Protein AF-A0A7S2CNL8-F1 (afdb_monomer_lite)

Secondary structure (DSSP, 8-state):
-HHHHHTT-TTTHHHHHHTT--SHHHHHH--HHHHHHTT--HHHHHHHHHHTT-------------PPPPPPPP-------PPPPPPPPPPPPP----------------------PPP----

Radius of gyration: 29.34 Å; chains: 1; bounding box: 34×71×73 Å

Structure (mmCIF, N/CA/C/O backbone):
data_AF-A0A7S2CNL8-F1
#
_entry.id   AF-A0A7S2CNL8-F1
#
loop_
_atom_site.group_PDB
_atom_site.id
_atom_site.type_symbol
_atom_site.label_atom_id
_atom_site.label_alt_id
_atom_site.label_comp_id
_atom_site.label_asym_id
_atom_site.label_entity_id
_atom_site.label_seq_id
_atom_site.pdbx_PDB_ins_code
_atom_site.Cartn_x
_atom_site.Cartn_y
_atom_site.Cartn_z
_atom_site.occupancy
_atom_site.B_iso_or_equiv
_atom_site.auth_seq_id
_atom_site.auth_comp_id
_atom_site.auth_asym_id
_atom_site.auth_atom_id
_atom_site.pdbx_PDB_model_num
ATOM 1 N N . SER A 1 1 ? 4.672 -16.414 -7.341 1.00 62.28 1 SER A N 1
ATOM 2 C CA . SER A 1 1 ? 5.080 -15.122 -7.929 1.00 62.28 1 SER A CA 1
ATOM 3 C C . SER A 1 1 ? 6.282 -14.546 -7.187 1.00 62.28 1 SER A C 1
ATOM 5 O O . SER A 1 1 ? 6.106 -14.031 -6.096 1.00 62.28 1 SER A O 1
ATOM 7 N N . ALA A 1 2 ? 7.510 -14.652 -7.721 1.00 83.75 2 ALA A N 1
ATOM 8 C CA . ALA A 1 2 ? 8.744 -14.322 -6.975 1.00 83.75 2 ALA A CA 1
ATOM 9 C C . ALA A 1 2 ? 8.789 -12.885 -6.406 1.00 83.75 2 ALA A C 1
ATOM 11 O O . ALA A 1 2 ? 9.367 -12.648 -5.349 1.00 83.75 2 ALA A O 1
ATOM 12 N N . PHE A 1 3 ? 8.140 -11.936 -7.083 1.00 85.69 3 PHE A N 1
ATOM 13 C CA . PHE A 1 3 ? 8.011 -10.548 -6.639 1.00 85.69 3 PHE A CA 1
ATOM 14 C C . PHE A 1 3 ? 7.204 -10.407 -5.337 1.00 85.69 3 PHE A C 1
ATOM 16 O O . PHE A 1 3 ? 7.673 -9.765 -4.404 1.00 85.69 3 PHE A O 1
ATOM 23 N N . LEU A 1 4 ? 6.043 -11.069 -5.232 1.00 86.69 4 LEU A N 1
ATOM 24 C CA 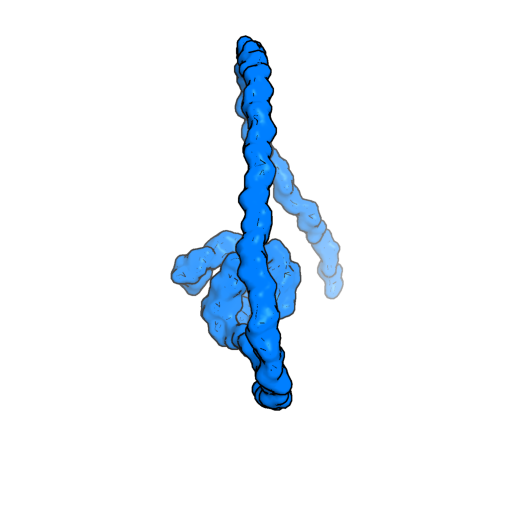. LEU A 1 4 ? 5.209 -11.020 -4.023 1.00 86.69 4 LEU A CA 1
ATOM 25 C C . LEU A 1 4 ? 5.942 -11.622 -2.820 1.00 86.69 4 LEU A C 1
ATOM 27 O O . LEU A 1 4 ? 5.934 -11.035 -1.746 1.00 86.69 4 LEU A O 1
ATOM 31 N N . THR A 1 5 ? 6.661 -12.729 -3.016 1.00 88.31 5 THR A N 1
ATOM 32 C CA . THR A 1 5 ? 7.488 -13.347 -1.966 1.00 88.31 5 THR A CA 1
ATOM 33 C C . THR A 1 5 ? 8.633 -12.433 -1.516 1.00 88.31 5 THR A C 1
ATOM 35 O O . THR A 1 5 ? 8.947 -12.369 -0.335 1.00 88.31 5 THR A O 1
ATOM 38 N N . THR A 1 6 ? 9.239 -11.672 -2.435 1.00 90.69 6 THR A N 1
ATOM 39 C CA . THR A 1 6 ? 10.328 -10.723 -2.112 1.00 90.69 6 THR A CA 1
ATOM 40 C C . THR A 1 6 ? 9.850 -9.576 -1.217 1.00 90.69 6 THR A C 1
ATOM 42 O O . THR A 1 6 ? 10.644 -8.967 -0.499 1.00 90.69 6 THR A O 1
ATOM 45 N N . HIS A 1 7 ? 8.558 -9.264 -1.265 1.00 88.25 7 HIS A N 1
ATOM 46 C CA . HIS A 1 7 ? 7.948 -8.170 -0.515 1.00 88.25 7 HIS A CA 1
ATOM 47 C C . HIS A 1 7 ? 7.035 -8.645 0.615 1.00 88.25 7 HIS A C 1
ATOM 49 O O . HIS A 1 7 ? 6.360 -7.816 1.222 1.00 88.25 7 HIS A O 1
ATOM 55 N N . ASP A 1 8 ? 7.057 -9.948 0.926 1.00 90.38 8 ASP A N 1
ATOM 56 C CA . ASP A 1 8 ? 6.251 -10.541 1.998 1.00 90.38 8 ASP A CA 1
ATOM 57 C C . ASP A 1 8 ? 4.737 -10.311 1.767 1.00 90.38 8 ASP A C 1
ATOM 59 O O . ASP A 1 8 ? 3.971 -10.017 2.677 1.00 90.38 8 ASP A O 1
ATOM 63 N N . LEU A 1 9 ? 4.316 -10.383 0.496 1.00 91.56 9 LEU A N 1
ATOM 64 C CA . LEU A 1 9 ? 2.945 -10.169 0.004 1.00 91.56 9 LEU A CA 1
ATOM 65 C C . LEU A 1 9 ? 2.295 -11.473 -0.492 1.00 91.56 9 LEU A C 1
ATOM 67 O O . LEU A 1 9 ? 1.329 -11.448 -1.254 1.00 91.56 9 LEU A O 1
ATOM 71 N N . GLU A 1 10 ? 2.825 -12.627 -0.091 1.00 91.56 10 GLU A N 1
ATOM 72 C CA . GLU A 1 10 ? 2.292 -13.943 -0.466 1.00 91.56 10 GLU A CA 1
ATOM 73 C C . GLU A 1 10 ? 0.852 -14.169 0.025 1.00 91.56 10 GLU A C 1
ATOM 75 O O . GLU A 1 10 ? 0.061 -14.819 -0.655 1.00 91.56 10 GLU A O 1
ATOM 80 N N . GLU A 1 11 ? 0.470 -13.540 1.139 1.00 90.62 11 GLU A N 1
ATOM 81 C CA . GLU A 1 11 ? -0.901 -13.569 1.661 1.00 90.62 11 GLU A CA 1
ATOM 82 C C . GLU A 1 11 ? -1.891 -12.767 0.793 1.00 90.62 11 GLU A C 1
ATOM 84 O O . GLU A 1 11 ? -3.090 -13.050 0.773 1.00 90.62 11 GLU A O 1
ATOM 89 N N . VAL A 1 12 ? -1.392 -11.807 0.008 1.00 90.75 12 VAL A N 1
ATOM 90 C CA . VAL A 1 12 ? -2.199 -10.976 -0.900 1.00 90.75 12 VAL A CA 1
ATOM 91 C C . VAL A 1 12 ? -2.431 -11.676 -2.244 1.00 90.75 12 VAL A C 1
ATOM 93 O O . VAL A 1 12 ? -3.420 -11.396 -2.922 1.00 90.75 12 VAL A O 1
ATOM 96 N N . GLU A 1 13 ? -1.578 -12.638 -2.616 1.00 90.88 13 GLU A N 1
ATOM 97 C CA . GLU A 1 13 ? -1.700 -13.424 -3.852 1.00 90.88 13 GLU A CA 1
ATOM 98 C C . GLU A 1 13 ? -3.102 -14.043 -4.054 1.00 90.88 13 GLU A C 1
ATOM 100 O O . GLU A 1 13 ? -3.697 -13.815 -5.112 1.00 90.88 13 GLU A O 1
ATOM 105 N N . PRO A 1 14 ? -3.691 -14.785 -3.090 1.00 91.94 14 PRO A N 1
ATOM 106 C CA . PRO A 1 14 ? -5.028 -15.352 -3.268 1.00 91.94 14 PRO A CA 1
ATOM 107 C C . PRO A 1 14 ? -6.122 -14.285 -3.396 1.00 91.94 14 PRO A C 1
ATOM 109 O O . PRO A 1 14 ? -7.123 -14.532 -4.066 1.00 91.94 14 PRO A O 1
ATOM 112 N N . ILE A 1 15 ? -5.936 -13.111 -2.789 1.00 93.06 15 ILE A N 1
ATOM 113 C CA . ILE A 1 15 ? -6.899 -12.003 -2.822 1.00 93.06 15 ILE A CA 1
ATOM 114 C C . ILE A 1 15 ? -6.904 -11.375 -4.216 1.00 93.06 15 ILE A C 1
ATOM 116 O O . ILE A 1 15 ? -7.956 -11.282 -4.845 1.00 93.06 15 ILE A O 1
ATOM 120 N N . LEU A 1 16 ? -5.718 -11.057 -4.741 1.00 91.50 16 LEU A N 1
ATOM 121 C CA . LEU A 1 16 ? -5.529 -10.560 -6.106 1.00 91.50 16 LEU A CA 1
ATOM 122 C C . LEU A 1 16 ? -6.111 -11.528 -7.135 1.00 91.50 16 LEU A C 1
ATOM 124 O O . LEU A 1 16 ? -6.892 -11.132 -8.000 1.00 91.50 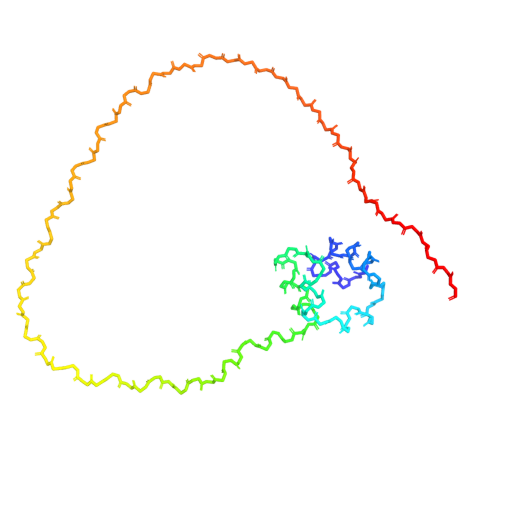16 LEU A O 1
ATOM 128 N N . ARG A 1 17 ? -5.825 -12.823 -6.974 1.00 90.88 17 ARG A N 1
ATOM 129 C CA . ARG A 1 17 ? -6.334 -13.865 -7.868 1.00 90.88 17 ARG A CA 1
ATOM 130 C C . ARG A 1 17 ? -7.855 -14.001 -7.808 1.00 90.88 17 ARG A C 1
ATOM 132 O O . ARG A 1 17 ? -8.483 -14.233 -8.837 1.00 90.88 17 ARG A O 1
ATOM 139 N N . ASN A 1 18 ? -8.449 -13.842 -6.625 1.00 92.44 18 ASN A N 1
ATOM 140 C CA . ASN A 1 18 ? -9.902 -13.844 -6.449 1.00 92.44 18 ASN A CA 1
ATOM 141 C C . ASN A 1 18 ? -10.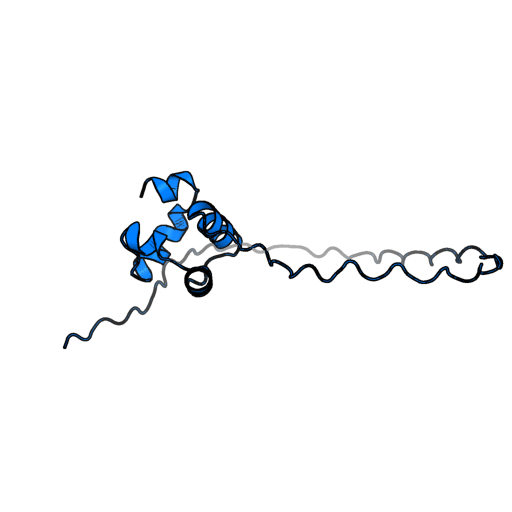565 -12.606 -7.078 1.00 92.44 18 ASN A C 1
ATOM 143 O O . ASN A 1 18 ? -11.704 -12.686 -7.533 1.00 92.44 18 ASN A O 1
ATOM 147 N N . CYS A 1 19 ? -9.840 -11.491 -7.151 1.00 89.50 19 CYS A N 1
ATOM 148 C CA . CYS A 1 19 ? -10.259 -10.273 -7.840 1.00 89.50 19 CYS A CA 1
ATOM 149 C C . CYS A 1 19 ? -9.976 -10.289 -9.354 1.00 89.50 19 CYS A C 1
ATOM 151 O O . CYS A 1 19 ? -10.379 -9.364 -10.050 1.00 89.50 19 CYS A O 1
ATOM 153 N N . GLY A 1 20 ? -9.344 -11.346 -9.878 1.00 92.50 20 GLY A N 1
ATOM 154 C CA . GLY A 1 20 ? -9.059 -11.510 -11.306 1.00 92.50 20 GLY A CA 1
ATOM 155 C C . GLY A 1 20 ? -7.684 -11.009 -11.754 1.00 92.50 20 GLY A C 1
ATOM 156 O O . GLY A 1 20 ? -7.371 -11.132 -12.932 1.00 92.50 20 GLY A O 1
ATOM 157 N N . PHE A 1 21 ? -6.846 -10.522 -10.835 1.00 90.38 21 PHE A N 1
ATOM 158 C CA . PHE A 1 21 ? -5.463 -10.127 -11.109 1.00 90.38 21 PHE A CA 1
ATOM 159 C C . PHE A 1 21 ? -4.572 -11.373 -11.059 1.00 90.38 21 PHE A C 1
ATOM 161 O O . PHE A 1 21 ? -4.109 -11.791 -9.993 1.00 90.38 21 PHE A O 1
ATOM 168 N N . VAL A 1 22 ? -4.405 -12.030 -12.207 1.00 89.44 22 VAL A N 1
ATOM 169 C CA . VAL A 1 22 ? -3.638 -13.283 -12.316 1.00 89.44 22 VAL A CA 1
ATOM 170 C C . VAL A 1 22 ? -2.208 -13.016 -12.781 1.00 89.44 22 VAL A C 1
ATOM 172 O O . VAL A 1 22 ? -1.297 -13.750 -12.385 1.00 89.44 22 VAL A O 1
ATOM 175 N N . ASP A 1 23 ? -2.003 -11.951 -13.557 1.00 90.19 23 ASP A N 1
ATOM 176 C CA . ASP A 1 23 ? -0.722 -11.610 -14.159 1.00 90.19 23 ASP A CA 1
ATOM 177 C C . ASP A 1 23 ? -0.103 -10.347 -13.548 1.00 90.19 23 ASP A C 1
ATOM 179 O O . ASP A 1 23 ? -0.776 -9.447 -13.050 1.00 90.19 23 ASP A O 1
ATOM 183 N N . MET A 1 24 ? 1.229 -10.255 -13.618 1.00 84.38 24 MET A N 1
ATOM 184 C CA . MET A 1 24 ? 1.965 -9.069 -13.155 1.00 84.38 24 MET A CA 1
ATOM 185 C C . MET A 1 24 ? 1.605 -7.804 -13.935 1.00 84.38 24 MET A C 1
ATOM 187 O O . MET A 1 24 ? 1.777 -6.710 -13.411 1.00 84.38 24 MET A O 1
ATOM 191 N N . SER A 1 25 ? 1.120 -7.952 -15.170 1.00 88.44 25 SER A N 1
ATOM 192 C CA . SER A 1 25 ? 0.606 -6.840 -15.966 1.00 88.44 25 SER A CA 1
ATOM 193 C C . SER A 1 25 ? -0.613 -6.209 -15.299 1.00 88.44 25 SER A C 1
ATOM 195 O O . SER A 1 25 ? -0.587 -5.007 -15.063 1.00 88.44 25 SER A O 1
ATOM 197 N N . ASP A 1 26 ? -1.596 -7.012 -14.877 1.00 90.44 26 ASP A N 1
ATOM 198 C CA . ASP A 1 26 ? -2.781 -6.492 -14.186 1.00 90.44 26 ASP A CA 1
ATOM 199 C C . ASP A 1 26 ? -2.403 -5.880 -12.830 1.00 90.44 26 ASP A C 1
ATOM 201 O O . ASP A 1 26 ? -2.922 -4.841 -12.431 1.00 90.44 26 ASP A O 1
ATOM 205 N N . VAL A 1 27 ? -1.458 -6.509 -12.118 1.00 89.19 27 VAL A N 1
ATOM 206 C CA . VAL A 1 27 ? -0.991 -6.013 -10.815 1.00 89.19 27 VAL A CA 1
ATOM 207 C C . VAL A 1 27 ? -0.240 -4.679 -10.953 1.00 89.19 27 VAL A C 1
ATOM 209 O O . VAL A 1 27 ? -0.322 -3.841 -10.061 1.00 89.19 27 VAL A O 1
ATOM 212 N N . ALA A 1 28 ? 0.475 -4.450 -12.057 1.00 87.62 28 ALA A N 1
ATOM 213 C CA . ALA A 1 28 ? 1.151 -3.180 -12.326 1.00 87.62 28 ALA A CA 1
ATOM 214 C C . ALA A 1 28 ? 0.183 -2.052 -12.732 1.00 87.62 28 ALA A C 1
ATOM 216 O O . ALA A 1 28 ? 0.523 -0.880 -12.569 1.00 87.62 28 ALA A O 1
ATOM 217 N N . GLU A 1 29 ? -0.999 -2.395 -13.250 1.00 89.94 29 GLU A N 1
ATOM 218 C CA . GLU A 1 29 ? -2.060 -1.443 -13.608 1.00 89.94 29 GLU A CA 1
ATOM 219 C C . GLU A 1 29 ? -3.001 -1.115 -12.436 1.00 89.94 29 GLU A C 1
ATOM 221 O O . GLU A 1 29 ? -3.835 -0.218 -12.563 1.00 89.94 29 GLU A O 1
ATOM 226 N N . LEU A 1 30 ? -2.852 -1.790 -11.287 1.00 90.62 30 LEU A N 1
ATOM 227 C CA . LEU A 1 30 ? -3.620 -1.495 -10.076 1.00 90.62 30 LEU A CA 1
ATOM 228 C C . LEU A 1 30 ? -3.421 -0.045 -9.637 1.00 90.62 30 LEU A C 1
ATOM 230 O O . LEU A 1 30 ? -2.295 0.415 -9.425 1.00 90.62 30 LEU A O 1
ATOM 234 N N . THR A 1 31 ? -4.529 0.654 -9.415 1.00 90.56 31 THR A N 1
ATOM 235 C CA . THR A 1 31 ? -4.513 1.970 -8.780 1.00 90.56 31 THR A CA 1
ATOM 236 C C . THR A 1 31 ? -4.627 1.848 -7.262 1.00 90.56 31 THR A C 1
ATOM 238 O O . THR A 1 31 ? -4.978 0.803 -6.713 1.00 90.56 31 THR A O 1
ATOM 241 N N . GLU A 1 32 ? -4.338 2.933 -6.542 1.00 87.19 32 GLU A N 1
ATOM 242 C CA . GLU A 1 32 ? -4.482 2.947 -5.082 1.00 87.19 32 GLU A CA 1
ATOM 243 C C . GLU A 1 32 ? -5.941 2.727 -4.631 1.00 87.19 32 GLU A C 1
ATOM 245 O O . GLU A 1 32 ? -6.162 2.168 -3.556 1.00 87.19 32 GLU A O 1
ATOM 250 N N . ASP A 1 33 ? -6.909 3.120 -5.468 1.00 89.06 33 ASP A N 1
ATOM 251 C CA . ASP A 1 33 ? -8.351 2.923 -5.261 1.00 89.06 33 ASP A CA 1
ATOM 252 C C . ASP A 1 33 ? -8.733 1.445 -5.418 1.00 89.06 33 ASP A C 1
ATOM 254 O O . ASP A 1 33 ? -9.437 0.890 -4.575 1.00 89.06 33 ASP A O 1
ATOM 258 N N . ASP A 1 34 ? -8.183 0.765 -6.432 1.00 92.38 34 ASP A N 1
ATOM 259 C CA . ASP A 1 34 ? -8.384 -0.677 -6.604 1.00 92.38 34 ASP A CA 1
ATOM 260 C C . ASP A 1 34 ? -7.850 -1.445 -5.393 1.00 92.38 34 ASP A C 1
ATOM 262 O O . ASP A 1 34 ? -8.532 -2.326 -4.872 1.00 92.38 34 ASP A O 1
ATOM 266 N N . ILE A 1 35 ? -6.660 -1.072 -4.900 1.00 91.38 35 ILE A N 1
ATOM 267 C CA . ILE A 1 35 ? -6.038 -1.687 -3.720 1.00 91.38 35 ILE A CA 1
ATOM 268 C C . ILE A 1 35 ? -6.870 -1.434 -2.449 1.00 91.38 35 ILE A C 1
ATOM 270 O O . ILE A 1 35 ? -6.970 -2.328 -1.606 1.00 91.38 35 ILE A O 1
ATOM 274 N N . ASP A 1 36 ? -7.472 -0.248 -2.299 1.00 90.31 36 ASP A N 1
ATOM 275 C CA . ASP A 1 36 ? -8.421 0.049 -1.212 1.00 90.31 36 ASP A CA 1
ATOM 276 C C . ASP A 1 36 ? -9.666 -0.851 -1.307 1.00 90.31 36 ASP A C 1
ATOM 278 O O . ASP A 1 36 ? -10.075 -1.467 -0.317 1.00 90.31 36 ASP A O 1
ATOM 282 N N . GLY A 1 37 ? -10.184 -1.036 -2.525 1.00 90.69 37 GLY A N 1
ATOM 283 C CA . GLY A 1 37 ? -11.328 -1.894 -2.830 1.00 90.69 37 GLY A CA 1
ATOM 284 C C . GLY A 1 37 ? -11.107 -3.392 -2.583 1.00 90.69 37 GLY A C 1
ATOM 285 O O . GLY A 1 37 ? -12.084 -4.121 -2.394 1.00 90.69 37 GLY A O 1
ATOM 286 N N . LEU A 1 38 ? -9.854 -3.866 -2.521 1.00 90.94 38 LEU A N 1
ATOM 287 C CA . LEU A 1 38 ? -9.537 -5.269 -2.202 1.00 90.94 38 LEU A CA 1
ATOM 288 C C . LEU A 1 38 ? -9.887 -5.645 -0.751 1.00 90.94 38 LEU A C 1
ATOM 290 O O . LEU A 1 38 ? -9.980 -6.834 -0.437 1.00 90.94 38 LEU A O 1
ATOM 294 N N . GLY A 1 39 ? -10.056 -4.663 0.143 1.00 91.75 39 GLY A N 1
ATOM 295 C CA . GLY A 1 39 ? -10.360 -4.911 1.555 1.00 91.75 39 GLY A CA 1
ATOM 296 C C . GLY A 1 39 ? -9.218 -5.584 2.327 1.00 91.75 39 GLY A C 1
ATOM 297 O O . GLY A 1 39 ? -9.468 -6.289 3.305 1.00 91.75 39 GLY A O 1
ATOM 298 N N . ILE A 1 40 ? -7.973 -5.399 1.878 1.00 93.19 40 ILE A N 1
ATOM 299 C CA . ILE A 1 40 ? -6.778 -5.919 2.552 1.00 93.19 40 ILE A CA 1
ATOM 300 C C . ILE A 1 40 ? -6.368 -5.040 3.734 1.00 93.19 40 ILE A C 1
ATOM 302 O O . ILE A 1 40 ? -6.738 -3.869 3.832 1.00 93.19 40 ILE A O 1
ATOM 306 N N . GLU A 1 41 ? -5.570 -5.603 4.641 1.00 93.00 41 GLU A N 1
ATOM 307 C CA . GLU A 1 41 ? -5.086 -4.870 5.806 1.00 93.00 41 GLU A CA 1
ATOM 308 C C . GLU A 1 41 ? -4.232 -3.655 5.400 1.00 93.00 41 GLU A C 1
ATOM 310 O O . GLU A 1 41 ? -3.497 -3.685 4.409 1.00 93.00 41 GLU A O 1
ATOM 315 N N . LEU A 1 42 ? -4.299 -2.578 6.189 1.00 90.25 42 LEU A N 1
ATOM 316 C CA . LEU A 1 42 ? -3.600 -1.322 5.905 1.00 90.25 42 LEU A CA 1
ATOM 317 C C . LEU A 1 42 ? -2.084 -1.517 5.749 1.00 90.25 42 LEU A C 1
ATOM 319 O O . LEU A 1 42 ? -1.455 -0.836 4.937 1.00 90.25 42 LEU A O 1
ATOM 323 N N . GLU A 1 43 ? -1.491 -2.434 6.516 1.00 90.94 43 GLU A N 1
ATOM 324 C CA . GLU A 1 43 ? -0.062 -2.728 6.426 1.00 90.94 43 GLU A CA 1
ATOM 325 C C . GLU A 1 43 ? 0.297 -3.400 5.093 1.00 90.94 43 GLU A C 1
ATOM 327 O O . GLU A 1 43 ? 1.206 -2.935 4.399 1.00 90.94 43 GLU A O 1
ATOM 332 N N . LEU A 1 44 ? -0.466 -4.420 4.685 1.00 92.00 44 LEU A N 1
ATOM 333 C CA . LEU A 1 44 ? -0.306 -5.091 3.390 1.00 92.00 44 LEU A CA 1
ATOM 334 C C . LEU A 1 44 ? -0.532 -4.126 2.227 1.00 92.00 44 LEU A C 1
ATOM 336 O O . LEU A 1 44 ? 0.261 -4.103 1.287 1.00 92.00 44 LEU A O 1
ATOM 340 N N . ARG A 1 45 ? -1.549 -3.264 2.321 1.00 91.44 45 ARG A N 1
ATOM 341 C CA . ARG A 1 45 ? -1.788 -2.193 1.348 1.00 91.44 45 ARG A CA 1
ATOM 342 C C . ARG A 1 45 ? -0.577 -1.282 1.199 1.00 91.44 45 ARG A C 1
ATOM 344 O O . ARG A 1 45 ? 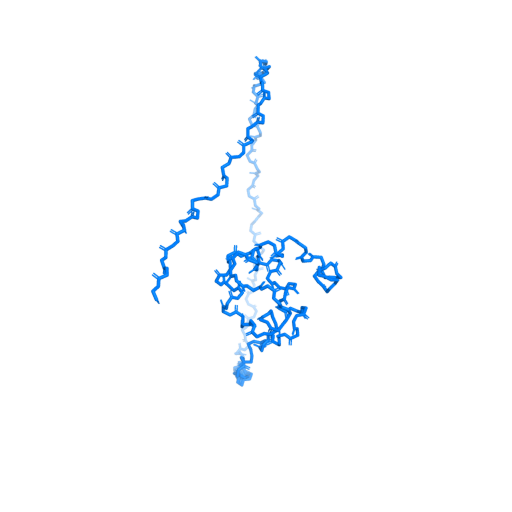-0.134 -1.048 0.080 1.00 91.44 45 ARG A O 1
ATOM 351 N N . ARG A 1 46 ? -0.017 -0.777 2.304 1.00 90.06 46 ARG A N 1
ATOM 352 C CA . ARG A 1 46 ? 1.171 0.095 2.257 1.00 90.06 46 ARG A CA 1
ATOM 353 C C . ARG A 1 46 ? 2.357 -0.603 1.600 1.00 90.06 46 ARG A C 1
ATOM 355 O O . ARG A 1 46 ? 3.038 0.009 0.780 1.00 90.06 46 ARG A O 1
ATOM 362 N N . ARG A 1 47 ? 2.588 -1.876 1.934 1.00 91.31 47 ARG A N 1
ATOM 363 C CA . ARG A 1 47 ? 3.653 -2.685 1.327 1.00 91.31 47 ARG A CA 1
ATOM 364 C C . ARG A 1 47 ? 3.418 -2.902 -0.170 1.00 91.31 47 ARG A C 1
ATOM 366 O O . ARG A 1 47 ? 4.364 -2.748 -0.932 1.00 91.31 47 ARG A O 1
ATOM 373 N N . LEU A 1 48 ? 2.185 -3.188 -0.595 1.00 90.56 48 LEU A N 1
ATOM 374 C CA . LEU A 1 48 ? 1.827 -3.377 -2.005 1.00 90.56 48 LEU A CA 1
ATOM 375 C C . LEU A 1 48 ? 1.993 -2.084 -2.813 1.00 90.56 48 LEU A C 1
ATOM 377 O O . LEU A 1 48 ? 2.651 -2.094 -3.847 1.00 90.56 48 LEU A O 1
ATOM 381 N N . VAL A 1 49 ? 1.482 -0.958 -2.314 1.00 90.44 49 VAL A N 1
ATOM 382 C CA . VAL A 1 49 ? 1.646 0.362 -2.950 1.00 90.44 49 VAL A CA 1
ATOM 383 C C . VAL A 1 49 ? 3.131 0.708 -3.109 1.00 90.44 49 VAL A C 1
ATOM 385 O O . VAL A 1 49 ? 3.571 1.111 -4.185 1.00 90.44 49 VAL A O 1
ATOM 388 N N . HIS A 1 50 ? 3.928 0.473 -2.063 1.00 88.44 50 HIS A N 1
ATOM 389 C CA . HIS A 1 50 ? 5.371 0.697 -2.100 1.00 88.44 50 HIS A CA 1
ATOM 390 C C . HIS A 1 50 ? 6.091 -0.253 -3.073 1.00 88.44 50 HIS A C 1
ATOM 392 O O . HIS A 1 50 ? 6.969 0.178 -3.818 1.00 88.44 50 HIS A O 1
A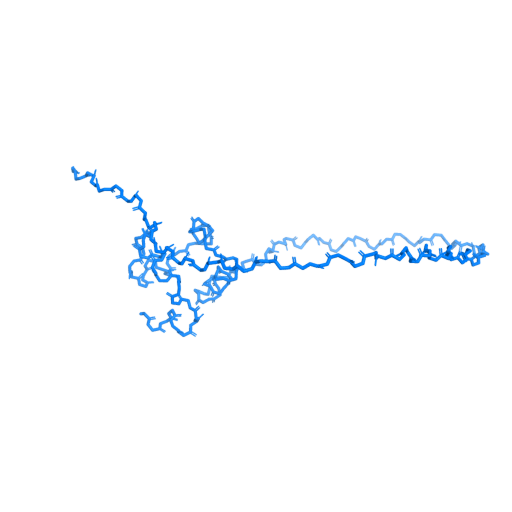TOM 398 N N . ALA A 1 51 ? 5.716 -1.533 -3.088 1.00 89.62 51 ALA A N 1
ATOM 399 C CA . ALA A 1 51 ? 6.252 -2.550 -3.991 1.00 89.62 51 ALA A CA 1
ATOM 400 C C . ALA A 1 51 ? 6.004 -2.208 -5.465 1.00 89.62 51 ALA A C 1
ATOM 402 O O . ALA A 1 51 ? 6.903 -2.348 -6.292 1.00 89.62 51 ALA A O 1
ATOM 403 N N . LEU A 1 52 ? 4.802 -1.728 -5.789 1.00 88.12 52 LEU A N 1
ATOM 404 C CA . LEU A 1 52 ? 4.425 -1.336 -7.149 1.00 88.12 52 LEU A CA 1
ATOM 405 C C . LEU A 1 52 ? 5.051 -0.009 -7.584 1.00 88.12 52 LEU A C 1
ATOM 407 O O . LEU A 1 52 ? 4.923 0.384 -8.741 1.00 88.12 52 LEU A O 1
ATOM 411 N N . GLY A 1 53 ? 5.735 0.696 -6.677 1.00 86.81 53 GLY A N 1
ATOM 412 C CA . GLY A 1 53 ? 6.277 2.018 -6.966 1.00 86.81 53 GLY A CA 1
ATOM 413 C C . GLY A 1 53 ? 5.184 3.027 -7.319 1.00 86.81 53 GLY A C 1
ATOM 414 O O . GLY A 1 53 ? 5.486 4.058 -7.926 1.00 86.81 53 GLY A O 1
ATOM 415 N N . LEU A 1 54 ? 3.932 2.742 -6.936 1.00 80.94 54 LEU A N 1
ATOM 416 C CA . LEU A 1 54 ? 2.853 3.711 -6.955 1.00 80.94 54 LEU A CA 1
ATOM 417 C C . LEU A 1 54 ? 3.291 4.790 -5.978 1.00 80.94 54 LEU A C 1
ATOM 419 O O . LEU A 1 54 ? 3.300 4.596 -4.761 1.00 80.94 54 LEU A O 1
ATOM 423 N N . LYS A 1 55 ? 3.768 5.910 -6.525 1.00 61.78 55 LYS A N 1
ATOM 424 C CA . LYS A 1 55 ? 4.026 7.095 -5.726 1.00 61.78 55 LYS A CA 1
ATOM 425 C C . LYS A 1 55 ? 2.707 7.386 -5.029 1.00 61.78 55 LYS A C 1
ATOM 427 O O . LYS A 1 55 ? 1.770 7.834 -5.681 1.00 61.78 55 LYS A O 1
ATOM 432 N N . GLN A 1 56 ? 2.653 7.134 -3.720 1.00 58.00 56 GLN A N 1
ATOM 433 C CA . GLN A 1 56 ? 1.766 7.885 -2.851 1.00 58.00 56 GLN A CA 1
ATOM 434 C C . GLN A 1 56 ? 2.193 9.315 -3.101 1.00 58.00 56 GLN A C 1
ATOM 436 O O . GLN A 1 56 ? 3.222 9.747 -2.568 1.00 58.00 56 GLN A O 1
ATOM 441 N N . ASP A 1 57 ? 1.512 9.981 -4.031 1.00 51.53 57 ASP A N 1
ATOM 442 C CA . ASP A 1 57 ? 1.638 11.400 -4.282 1.00 51.53 57 ASP A CA 1
ATOM 443 C C . ASP A 1 57 ? 1.246 11.994 -2.944 1.00 51.53 57 ASP A C 1
ATOM 445 O O . ASP A 1 57 ? 0.071 12.057 -2.589 1.00 51.53 57 ASP A O 1
ATOM 449 N N . SER A 1 58 ? 2.279 12.149 -2.115 1.00 50.94 58 SER A N 1
ATOM 450 C CA . SER A 1 58 ? 2.208 12.162 -0.666 1.00 50.94 58 SER A CA 1
ATOM 451 C C . SER A 1 58 ? 1.576 13.463 -0.344 1.00 50.94 58 SER A C 1
ATOM 453 O O . SER A 1 58 ? 2.326 14.418 -0.198 1.00 50.94 58 SER A O 1
ATOM 455 N N . PHE A 1 59 ? 0.243 13.485 -0.396 1.00 50.81 59 PHE A N 1
ATOM 456 C CA . PHE A 1 59 ? -0.602 14.651 -0.372 1.00 50.81 59 PHE A CA 1
ATOM 457 C C . PHE A 1 59 ? 0.266 15.888 -0.560 1.00 50.81 59 PHE A C 1
ATOM 459 O O . PHE A 1 59 ? 0.572 16.572 0.416 1.00 50.81 59 PHE A O 1
ATOM 466 N N . SER A 1 60 ? 0.730 16.148 -1.790 1.00 43.94 60 SER A N 1
ATOM 467 C CA . SER A 1 60 ? 1.003 17.532 -2.144 1.00 43.94 60 SER A CA 1
ATOM 468 C C . SER A 1 60 ? -0.381 18.187 -2.072 1.00 43.94 60 SER A C 1
ATOM 470 O O . SER A 1 60 ? -0.990 18.497 -3.082 1.00 43.94 60 SER A O 1
ATOM 472 N N . GLY A 1 61 ? -0.943 18.407 -0.872 1.00 46.38 61 GLY A N 1
ATOM 473 C CA . GLY A 1 61 ? -0.331 19.420 -0.032 1.00 46.38 61 GLY A CA 1
ATOM 474 C C . GLY A 1 61 ? 0.207 20.490 -0.942 1.00 46.38 61 GLY A C 1
ATOM 475 O O . GLY A 1 61 ? 1.408 20.740 -0.953 1.00 46.38 61 GLY A O 1
ATOM 476 N N . GLY A 1 62 ? -0.680 21.029 -1.793 1.00 43.09 62 GLY A N 1
ATOM 477 C CA . GLY A 1 62 ? -0.491 22.348 -2.342 1.00 43.09 62 GLY A CA 1
ATOM 478 C C . GLY A 1 62 ? -0.010 23.118 -1.143 1.00 43.09 62 GLY A C 1
ATOM 479 O O . GLY A 1 62 ? -0.716 23.136 -0.133 1.00 43.09 62 GLY A O 1
ATOM 480 N N . ALA A 1 63 ? 1.264 23.506 -1.183 1.00 46.22 63 ALA A N 1
ATOM 481 C CA . ALA A 1 63 ? 1.908 24.152 -0.073 1.00 46.22 63 ALA A CA 1
ATOM 482 C C . ALA A 1 63 ? 0.981 25.312 0.251 1.00 46.22 63 ALA A C 1
ATOM 484 O O . ALA A 1 63 ? 0.948 26.297 -0.488 1.00 46.22 63 ALA A O 1
ATOM 485 N N . LEU A 1 64 ? 0.142 25.160 1.283 1.00 58.50 64 LEU A N 1
ATOM 486 C CA . LEU A 1 64 ? -0.513 26.310 1.846 1.00 58.50 64 LEU A CA 1
ATOM 487 C C . LEU A 1 64 ? 0.693 27.163 2.201 1.00 58.50 64 LEU A C 1
ATOM 489 O O . LEU A 1 64 ? 1.598 26.643 2.873 1.00 58.50 64 LEU A O 1
ATOM 493 N N . PRO A 1 65 ? 0.798 28.382 1.638 1.00 68.38 65 PRO A N 1
ATOM 494 C CA . PRO A 1 65 ? 1.920 29.241 1.950 1.00 68.38 65 PRO A CA 1
ATOM 495 C C . PRO A 1 65 ? 2.072 29.202 3.469 1.00 68.38 65 PRO A C 1
ATOM 497 O O . PRO A 1 65 ? 1.037 29.190 4.154 1.00 68.38 65 PRO A O 1
ATOM 500 N N . PRO A 1 66 ? 3.308 29.069 3.990 1.00 68.81 66 PRO A N 1
ATOM 501 C CA . PRO A 1 66 ? 3.511 28.993 5.428 1.00 68.81 66 PRO A CA 1
ATOM 502 C C . PRO A 1 66 ? 2.650 30.090 6.055 1.00 68.81 66 PRO A C 1
ATOM 504 O O . PRO A 1 66 ? 2.665 31.213 5.530 1.00 68.81 66 PRO A O 1
ATOM 507 N N . PRO A 1 67 ? 1.816 29.763 7.062 1.00 74.38 67 PRO A N 1
ATOM 508 C CA . PRO A 1 67 ? 0.905 30.743 7.626 1.00 74.38 67 PRO A CA 1
ATOM 509 C C . PRO A 1 67 ? 1.718 32.000 7.947 1.00 74.38 67 PRO A C 1
ATOM 511 O O . PRO A 1 67 ? 2.859 31.868 8.411 1.00 74.38 67 PRO A O 1
ATOM 514 N N . PRO A 1 68 ? 1.198 33.205 7.639 1.00 81.31 68 PRO A N 1
ATOM 515 C CA . PRO A 1 68 ? 1.929 34.428 7.922 1.00 81.31 68 PRO A CA 1
ATOM 516 C C . PRO A 1 68 ? 2.385 34.392 9.384 1.00 81.31 68 PRO A C 1
ATOM 518 O O . PRO A 1 68 ? 1.632 33.904 10.237 1.00 81.31 68 PRO A O 1
ATOM 521 N N . PRO A 1 69 ? 3.613 34.853 9.682 1.00 83.12 69 PRO A N 1
ATOM 522 C CA . PRO A 1 69 ? 4.098 34.864 11.050 1.00 83.12 69 PRO A CA 1
ATOM 523 C C . PRO A 1 69 ? 3.057 35.569 11.930 1.00 83.12 69 PRO A C 1
ATOM 525 O O . PRO A 1 69 ? 2.502 36.592 11.507 1.00 83.12 69 PRO A O 1
ATOM 528 N N . PRO A 1 70 ? 2.746 35.026 13.120 1.00 84.19 70 PRO A N 1
ATOM 529 C CA . PRO A 1 70 ? 1.802 35.670 14.015 1.00 84.19 70 PRO A CA 1
ATOM 530 C C . PRO A 1 70 ? 2.272 37.108 14.287 1.00 84.19 70 PRO A C 1
ATOM 532 O O . PRO A 1 70 ? 3.482 37.341 14.395 1.00 84.19 70 PRO A O 1
ATOM 535 N N . PRO A 1 71 ? 1.351 38.085 14.382 1.00 84.69 71 PRO A N 1
ATOM 536 C CA . PRO A 1 71 ? 1.725 39.440 14.756 1.00 84.69 71 PRO A CA 1
ATOM 537 C C . PRO A 1 71 ? 2.486 39.409 16.091 1.00 84.69 71 PRO A C 1
ATOM 539 O O . PRO A 1 71 ? 2.169 38.573 16.946 1.00 84.69 71 PRO A O 1
ATOM 542 N N . PRO A 1 72 ? 3.483 40.292 16.287 1.00 81.56 72 PRO A N 1
ATOM 543 C CA . PRO A 1 72 ? 4.202 40.370 17.550 1.00 81.56 72 PRO A CA 1
ATOM 544 C C . PRO A 1 72 ? 3.190 40.573 18.676 1.00 81.56 72 PRO A C 1
ATOM 546 O O . PRO A 1 72 ? 2.452 41.560 18.694 1.00 81.56 72 PRO A O 1
ATOM 549 N N . LEU A 1 73 ? 3.122 39.596 19.584 1.00 75.06 73 LEU A N 1
ATOM 550 C CA . LEU A 1 73 ? 2.248 39.679 20.743 1.00 75.06 73 LEU A CA 1
ATOM 551 C C . LEU A 1 73 ? 2.669 40.908 21.563 1.00 75.06 73 LEU A C 1
ATOM 553 O O . LEU A 1 73 ? 3.869 41.085 21.804 1.00 75.06 73 LEU A O 1
ATOM 557 N N . PRO A 1 74 ? 1.725 41.764 21.997 1.00 68.75 74 PRO A N 1
ATOM 558 C CA . PRO A 1 74 ? 2.046 42.803 22.962 1.00 68.75 74 PRO A CA 1
ATOM 559 C C . PRO A 1 74 ? 2.655 42.120 24.183 1.00 68.75 74 PRO A C 1
ATOM 561 O O . PRO A 1 74 ? 2.135 41.099 24.632 1.00 68.75 74 PRO A O 1
ATOM 564 N N . ALA A 1 75 ? 3.779 42.653 24.671 1.00 62.47 75 ALA A N 1
ATOM 565 C CA . ALA A 1 75 ? 4.493 42.124 25.824 1.00 62.47 75 ALA A CA 1
ATOM 566 C C . ALA A 1 75 ? 3.510 41.972 26.992 1.00 62.47 75 ALA A C 1
ATOM 568 O O . ALA A 1 75 ? 3.149 42.946 27.655 1.00 62.47 75 ALA A O 1
ATOM 569 N N . ALA A 1 76 ? 3.022 40.748 27.192 1.00 51.41 76 ALA A N 1
ATOM 570 C CA . ALA A 1 76 ? 2.148 40.425 28.293 1.00 51.41 76 ALA A CA 1
ATOM 571 C C . ALA A 1 76 ? 3.014 40.492 29.545 1.00 51.41 76 ALA A C 1
ATOM 573 O O . ALA A 1 76 ? 3.846 39.624 29.806 1.00 51.41 76 ALA A O 1
ATOM 574 N N . SER A 1 77 ? 2.845 41.609 30.246 1.00 54.31 77 SER A N 1
ATOM 575 C CA . SER A 1 77 ? 3.339 41.872 31.585 1.00 54.31 77 SER A CA 1
ATOM 576 C C . SER A 1 77 ? 3.211 40.605 32.432 1.00 54.31 77 SER A C 1
ATOM 578 O O . SER A 1 77 ? 2.119 40.050 32.569 1.00 54.31 77 SER A O 1
ATOM 580 N N . THR A 1 78 ? 4.340 40.127 32.947 1.00 54.41 78 THR A N 1
ATOM 581 C CA . THR A 1 78 ? 4.470 38.929 33.777 1.00 54.41 78 THR A CA 1
ATOM 582 C C . THR A 1 78 ? 3.686 39.111 35.074 1.00 54.41 78 THR A C 1
ATOM 584 O O . THR A 1 78 ? 4.228 39.575 36.074 1.00 54.41 78 THR A O 1
ATOM 587 N N . SER A 1 79 ? 2.398 38.779 35.063 1.00 53.88 79 SER A N 1
ATOM 588 C CA . SER A 1 79 ? 1.634 38.590 36.293 1.00 53.88 79 SER A CA 1
ATOM 589 C C . SER A 1 79 ? 1.848 37.162 36.780 1.00 53.88 79 SER A C 1
ATOM 591 O O . SER A 1 79 ? 1.296 36.217 36.226 1.00 53.88 79 SER A O 1
ATOM 593 N N . ASP A 1 80 ? 2.745 37.052 37.758 1.00 60.53 80 ASP A N 1
ATOM 594 C CA . ASP A 1 80 ? 2.630 36.223 38.962 1.00 60.53 80 ASP A CA 1
ATOM 595 C C . ASP A 1 80 ? 1.782 34.942 38.812 1.00 60.53 80 ASP A C 1
ATOM 597 O O . ASP A 1 80 ? 0.603 34.885 39.161 1.00 60.53 80 ASP A O 1
ATOM 601 N N . LEU A 1 81 ? 2.394 33.890 38.262 1.00 57.72 81 LEU A N 1
ATOM 602 C CA . LEU A 1 81 ? 1.823 32.546 38.288 1.00 57.72 81 LEU A CA 1
ATOM 603 C C . LEU A 1 81 ? 2.148 31.901 39.637 1.00 57.72 81 LEU A C 1
ATOM 605 O O . LEU A 1 81 ? 3.205 31.292 39.814 1.00 57.72 81 LEU A O 1
ATOM 609 N N . LEU A 1 82 ? 1.215 32.018 40.583 1.00 75.12 82 LEU A N 1
ATOM 610 C CA . LEU A 1 82 ? 1.155 31.130 41.743 1.00 75.12 82 LEU A CA 1
ATOM 611 C C . LEU A 1 82 ? 1.174 29.665 41.259 1.00 75.12 82 LEU A C 1
ATOM 613 O O . LEU A 1 82 ? 0.450 29.325 40.317 1.00 75.12 82 LEU A O 1
ATOM 617 N N . PRO A 1 83 ? 1.987 28.788 41.875 1.00 78.69 83 PRO A N 1
ATOM 618 C CA . PRO A 1 83 ? 2.062 27.393 41.473 1.00 78.69 83 PRO A CA 1
ATOM 619 C C . PRO A 1 83 ? 0.699 26.707 41.653 1.00 78.69 83 PRO A C 1
ATOM 621 O O . PRO A 1 83 ? -0.025 27.011 42.607 1.00 78.69 83 PRO A O 1
ATOM 624 N N . PRO A 1 84 ? 0.336 25.776 40.753 1.00 79.00 84 PRO A N 1
ATOM 625 C CA . PRO A 1 84 ? -0.908 25.034 40.874 1.00 79.00 84 PRO A CA 1
ATOM 626 C C . PRO A 1 84 ? -0.935 24.251 42.198 1.00 79.00 84 PRO A C 1
ATOM 628 O O . PRO A 1 84 ? 0.109 23.764 42.647 1.00 79.00 84 PRO A O 1
ATOM 631 N N . PRO A 1 85 ? -2.112 24.110 42.836 1.00 82.44 85 PRO A N 1
ATOM 632 C CA . PRO A 1 85 ? -2.241 23.302 44.039 1.00 82.44 85 PRO A CA 1
ATOM 633 C C . PRO A 1 85 ? -1.862 21.839 43.748 1.00 82.44 85 PRO A C 1
ATOM 635 O O . PRO A 1 85 ? -2.062 21.360 42.626 1.00 82.44 85 PRO A O 1
ATOM 638 N N . PRO A 1 86 ? -1.320 21.112 44.740 1.00 86.19 86 PRO A N 1
ATOM 639 C CA . PRO A 1 86 ? -0.963 19.712 44.568 1.00 86.19 86 PRO A CA 1
ATOM 640 C C . PRO A 1 86 ? -2.201 18.863 44.229 1.00 86.19 86 PRO A C 1
ATOM 642 O O . PRO A 1 86 ? -3.310 19.179 44.674 1.00 86.19 86 PRO A O 1
ATOM 645 N N . PRO A 1 87 ? -2.030 17.774 43.459 1.00 85.94 87 PRO A N 1
ATOM 646 C CA . PRO A 1 87 ? -3.123 16.865 43.147 1.00 85.94 87 PRO A CA 1
ATOM 647 C C . PRO A 1 87 ? -3.684 16.212 44.423 1.00 85.94 87 PRO A C 1
ATOM 649 O O . PRO A 1 87 ? -2.946 16.009 45.393 1.00 85.94 87 PRO A O 1
ATOM 652 N N . PRO A 1 88 ? -4.981 15.855 44.437 1.00 86.06 88 PRO A N 1
ATOM 653 C CA . PRO A 1 88 ? -5.575 15.131 45.552 1.00 86.06 88 PRO A CA 1
ATOM 654 C C . PRO A 1 88 ? -4.922 13.746 45.726 1.00 86.06 88 PRO A C 1
ATOM 656 O O . PRO A 1 88 ? -4.451 13.157 44.747 1.00 86.06 88 PRO A O 1
ATOM 659 N N . PRO A 1 89 ? -4.903 13.197 46.955 1.00 84.88 89 PRO A N 1
ATOM 660 C CA . PRO A 1 89 ? -4.372 11.864 47.204 1.00 84.88 89 PRO A CA 1
ATOM 661 C C . PRO A 1 89 ? -5.184 10.794 46.453 1.00 84.88 89 PRO A C 1
ATOM 663 O O . PRO A 1 89 ? -6.402 10.937 46.296 1.00 84.88 89 PRO A O 1
ATOM 666 N N . PRO A 1 90 ? -4.536 9.707 45.997 1.00 83.88 90 PRO A N 1
ATOM 667 C CA . PRO A 1 90 ? -5.221 8.619 45.316 1.00 83.88 90 PRO A CA 1
ATOM 668 C C . PRO A 1 90 ? -6.227 7.919 46.248 1.00 83.88 90 PRO A C 1
ATOM 670 O O . PRO A 1 90 ? -5.998 7.835 47.459 1.00 83.88 90 PRO A O 1
ATOM 673 N N . PRO A 1 91 ? -7.333 7.385 45.702 1.00 81.25 91 PRO A N 1
ATOM 674 C CA . PRO A 1 91 ? -8.291 6.604 46.473 1.00 81.25 91 PRO A CA 1
ATOM 675 C C . PRO A 1 91 ? -7.625 5.349 47.051 1.00 81.25 91 PRO A C 1
ATOM 677 O O . PRO A 1 91 ? -6.915 4.629 46.348 1.00 81.25 91 PRO A O 1
ATOM 680 N N . SER A 1 92 ? -7.876 5.075 48.334 1.00 82.31 92 SER A N 1
ATOM 681 C CA . SER A 1 92 ? -7.363 3.884 49.014 1.00 82.31 92 SER A CA 1
ATOM 682 C C . SER A 1 92 ? -7.781 2.602 48.279 1.00 82.31 92 SER A C 1
ATOM 684 O O . SER A 1 92 ? -8.961 2.461 47.932 1.00 82.31 92 SER A O 1
ATOM 686 N N . PRO A 1 93 ? -6.864 1.640 48.065 1.00 68.56 93 PRO A N 1
ATOM 687 C CA . PRO A 1 93 ? -7.200 0.380 47.420 1.00 68.56 93 PRO A CA 1
ATOM 688 C C . PRO A 1 93 ? -8.207 -0.390 48.279 1.00 68.56 93 PRO A C 1
ATOM 690 O O . PRO A 1 93 ? -7.952 -0.712 49.440 1.00 68.56 93 PRO A O 1
ATOM 693 N N . ARG A 1 94 ? -9.374 -0.685 47.698 1.00 74.44 94 ARG A N 1
ATOM 694 C CA . ARG A 1 94 ? -10.331 -1.624 48.288 1.00 74.44 94 ARG A CA 1
ATOM 695 C C . ARG A 1 94 ? -9.703 -3.024 48.302 1.00 74.44 94 ARG A C 1
ATOM 697 O O . ARG A 1 94 ? -9.178 -3.441 47.270 1.00 74.44 94 ARG A O 1
ATOM 704 N N . PRO A 1 95 ? -9.785 -3.773 49.414 1.00 63.34 95 PRO A N 1
ATOM 705 C CA . PRO A 1 95 ? -9.365 -5.165 49.429 1.00 63.34 95 PRO A CA 1
ATOM 706 C C . PRO A 1 95 ? -10.275 -5.978 48.499 1.00 63.34 95 PRO A C 1
ATOM 708 O O . PRO A 1 95 ? -11.465 -6.151 48.763 1.00 63.34 95 PRO A O 1
ATOM 711 N N . LEU A 1 96 ? -9.707 -6.445 47.385 1.00 61.62 96 LEU A N 1
ATOM 712 C CA . LEU A 1 96 ? -10.335 -7.407 46.488 1.00 61.62 96 LEU A CA 1
ATOM 713 C C . LEU A 1 96 ? -10.362 -8.756 47.205 1.00 61.62 96 LEU A C 1
ATOM 715 O O . LEU A 1 96 ? -9.328 -9.396 47.391 1.00 61.62 96 LEU A O 1
ATOM 719 N N . GLN A 1 97 ? -11.548 -9.170 47.644 1.00 58.69 97 GLN A N 1
ATOM 720 C CA . GLN A 1 97 ? -11.756 -10.532 48.110 1.00 58.69 97 GLN A CA 1
ATOM 721 C C . GLN A 1 97 ? -11.515 -11.485 46.939 1.00 58.69 97 GLN A C 1
ATOM 723 O O . GLN A 1 97 ? -12.210 -11.451 45.925 1.00 58.69 97 GLN A O 1
ATOM 728 N N . ALA A 1 98 ? -10.483 -12.309 47.090 1.00 56.78 98 ALA A N 1
ATOM 729 C CA . ALA A 1 98 ? -10.177 -13.407 46.199 1.00 56.78 98 ALA A CA 1
ATOM 730 C C . ALA A 1 98 ? -11.320 -14.427 46.239 1.00 56.78 98 ALA A C 1
ATOM 732 O O . ALA A 1 98 ? -11.652 -14.974 47.291 1.00 56.78 98 ALA A O 1
ATOM 733 N N . THR A 1 99 ? -11.912 -14.710 45.085 1.00 48.91 99 THR A N 1
ATOM 734 C CA . THR A 1 99 ? -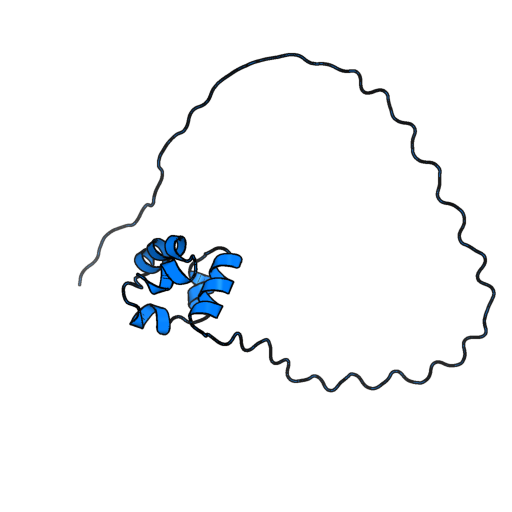12.754 -15.892 44.895 1.00 48.91 99 THR A CA 1
ATOM 735 C C . THR A 1 99 ? -12.383 -16.522 43.557 1.00 48.91 99 THR A C 1
ATOM 737 O O . THR A 1 99 ? -12.837 -16.111 42.497 1.00 48.91 99 THR A O 1
ATOM 740 N N . LEU A 1 100 ? -11.489 -17.504 43.629 1.00 56.53 100 LEU A N 1
ATOM 741 C CA . LEU A 1 100 ? -11.337 -18.602 42.672 1.00 56.53 100 LEU A CA 1
ATOM 742 C C . LEU A 1 100 ? -11.801 -19.862 43.430 1.00 56.53 100 LEU A C 1
ATOM 744 O O . LEU A 1 100 ? -11.582 -19.897 44.646 1.00 56.53 100 LEU A O 1
ATOM 748 N N . PRO A 1 101 ? -12.411 -20.886 42.788 1.00 56.66 101 PRO A N 1
ATOM 749 C CA . PRO A 1 101 ? -11.743 -21.605 41.697 1.00 56.66 101 PRO A CA 1
ATOM 750 C C . PRO A 1 101 ? -12.619 -22.257 40.597 1.00 56.66 101 PRO A C 1
ATOM 752 O O . PRO A 1 101 ? -13.804 -22.507 40.767 1.00 56.66 101 PRO A O 1
ATOM 755 N N . SER A 1 102 ? -11.917 -22.623 39.513 1.00 46.16 102 SER A N 1
ATOM 756 C CA . SER A 1 102 ? -12.066 -23.826 38.665 1.00 46.16 102 SER A CA 1
ATOM 757 C C . SER A 1 102 ? -13.340 -24.095 37.855 1.00 46.16 102 SER A C 1
ATOM 759 O O . SER A 1 102 ? -14.383 -24.363 38.424 1.00 46.16 102 SER A O 1
ATOM 761 N N . THR A 1 103 ? -13.157 -24.239 36.530 1.00 51.59 103 THR A N 1
ATOM 762 C CA . THR A 1 103 ? -13.472 -25.438 35.697 1.00 51.59 103 THR A CA 1
ATOM 763 C C . THR A 1 103 ? -13.063 -25.126 34.245 1.00 51.59 103 THR A C 1
ATOM 765 O O . THR A 1 103 ? -13.587 -24.194 33.651 1.00 51.59 103 THR A O 1
ATOM 768 N N . THR A 1 104 ? -11.950 -25.646 33.723 1.00 49.12 104 THR A N 1
ATOM 769 C CA . THR A 1 104 ? -11.792 -26.912 32.970 1.00 49.12 104 THR A CA 1
ATOM 770 C C . THR A 1 104 ? -12.668 -27.065 31.710 1.00 49.12 104 THR A C 1
ATOM 772 O O . THR A 1 104 ? -13.858 -27.329 31.805 1.00 49.12 104 THR A O 1
ATOM 775 N N . ALA A 1 105 ? -11.963 -27.047 30.565 1.00 45.78 105 ALA A N 1
ATOM 776 C CA . ALA A 1 105 ? -12.183 -27.754 29.292 1.00 45.78 105 ALA A CA 1
ATOM 777 C C . ALA A 1 105 ? -13.250 -27.264 28.288 1.00 45.78 105 ALA A C 1
ATOM 779 O O . ALA A 1 105 ? -14.447 -27.404 28.499 1.00 45.78 105 ALA A O 1
ATOM 780 N N . THR A 1 106 ? -12.811 -26.913 27.070 1.00 51.69 106 THR A N 1
ATOM 781 C CA . THR A 1 106 ? -12.757 -27.846 25.914 1.00 51.69 106 THR A CA 1
ATOM 782 C C . THR A 1 106 ? -12.366 -27.079 24.644 1.00 51.69 106 THR A C 1
ATOM 784 O O . THR A 1 106 ? -13.064 -26.167 24.211 1.00 51.69 106 THR A O 1
ATOM 787 N N . GLN A 1 107 ? -11.241 -27.468 24.037 1.00 55.47 107 GLN A N 1
ATOM 788 C CA . GLN A 1 107 ? -10.878 -27.110 22.665 1.00 55.47 107 GLN A CA 1
ATOM 789 C C . GLN A 1 107 ? -11.903 -27.680 21.678 1.00 55.47 107 GLN A C 1
ATOM 791 O O . GLN A 1 107 ? -12.244 -28.860 21.740 1.00 55.47 107 GLN A O 1
ATOM 796 N N . THR A 1 108 ? -12.312 -26.887 20.691 1.00 53.78 108 THR A N 1
ATOM 797 C CA . THR A 1 108 ? -12.759 -27.405 19.394 1.00 53.78 108 THR A CA 1
ATOM 798 C C . THR A 1 108 ? -12.438 -26.371 18.324 1.00 53.78 108 THR A C 1
ATOM 800 O O . THR A 1 108 ? -13.109 -25.353 18.184 1.00 53.78 108 THR A O 1
ATOM 803 N N . CYS A 1 109 ? -11.386 -26.659 17.564 1.00 52.53 109 CYS A N 1
ATOM 804 C CA . CYS A 1 109 ? -11.172 -26.104 16.240 1.00 52.53 109 CYS A CA 1
ATOM 805 C C . CYS A 1 109 ? -12.275 -26.638 15.308 1.00 52.53 109 CYS A C 1
ATOM 807 O O . CYS A 1 109 ? -12.417 -27.850 15.147 1.00 52.53 109 CYS A O 1
ATOM 809 N N . ARG A 1 110 ? -13.035 -25.750 14.666 1.00 57.38 110 ARG A N 1
ATOM 810 C CA . ARG A 1 110 ? -13.747 -26.019 13.404 1.00 57.38 110 ARG A CA 1
ATOM 811 C C . ARG A 1 110 ? -13.326 -24.894 12.462 1.00 57.38 110 ARG A C 1
ATOM 813 O O . ARG A 1 110 ? -13.591 -23.738 12.753 1.00 57.38 110 ARG A O 1
ATOM 820 N N . ILE A 1 111 ? -12.412 -25.132 11.523 1.00 55.62 111 ILE A N 1
ATOM 821 C CA . ILE A 1 111 ? -12.657 -25.756 10.212 1.00 55.62 111 ILE A CA 1
ATOM 822 C C . ILE A 1 111 ? -13.840 -25.081 9.505 1.00 55.62 111 ILE A C 1
ATOM 824 O O . ILE A 1 111 ? -14.990 -25.424 9.750 1.00 55.62 111 ILE A O 1
ATOM 828 N N . GLY A 1 112 ? -13.497 -24.165 8.597 1.00 53.00 112 GLY A N 1
ATOM 829 C CA . GLY A 1 112 ? -14.134 -24.036 7.288 1.00 53.00 112 GLY A CA 1
ATOM 830 C C . GLY A 1 112 ? -15.508 -23.379 7.223 1.00 53.00 112 GLY A C 1
ATOM 831 O O . GLY A 1 112 ? -16.516 -24.069 7.231 1.00 53.00 112 GLY A O 1
ATOM 832 N N . HIS A 1 113 ? -15.530 -22.075 6.948 1.00 49.28 113 HIS A N 1
ATOM 833 C CA . HIS A 1 113 ? -16.537 -21.483 6.062 1.00 49.28 113 HIS A CA 1
ATOM 834 C C . HIS A 1 113 ? -15.861 -20.454 5.153 1.00 49.28 113 HIS A C 1
ATOM 836 O O . HIS A 1 113 ? -15.850 -19.257 5.415 1.00 49.28 113 HIS A O 1
ATOM 842 N N . GLY A 1 114 ? -15.250 -20.977 4.088 1.00 51.88 114 GLY A N 1
ATOM 843 C CA . GLY A 1 114 ? -14.977 -20.223 2.871 1.00 51.88 114 GLY A CA 1
ATOM 844 C C . GLY A 1 114 ? -16.260 -19.961 2.055 1.00 51.88 114 GLY A C 1
ATOM 845 O O . GLY A 1 114 ? -17.361 -20.315 2.483 1.00 51.88 114 GLY A O 1
ATOM 846 N N . PRO A 1 115 ? -16.119 -19.331 0.881 1.00 50.53 115 PRO A N 1
ATOM 847 C CA . PRO A 1 115 ? -17.036 -18.329 0.340 1.00 50.53 115 PRO A CA 1
ATOM 848 C C . PRO A 1 115 ? -18.207 -18.913 -0.463 1.00 50.53 115 PRO A C 1
ATOM 850 O O . PRO A 1 115 ? -18.068 -19.913 -1.166 1.00 50.53 115 PRO A O 1
ATOM 853 N N . ARG A 1 116 ? -19.358 -18.223 -0.461 1.00 47.44 116 ARG A N 1
ATOM 854 C CA . ARG A 1 116 ? -20.378 -18.376 -1.518 1.00 47.44 116 ARG A CA 1
ATOM 855 C C . ARG A 1 116 ? -19.949 -17.571 -2.748 1.00 47.44 116 ARG A C 1
ATOM 857 O O . ARG A 1 116 ? -20.507 -16.515 -3.029 1.00 47.44 116 ARG A O 1
ATOM 864 N N . CYS A 1 117 ? -18.979 -18.087 -3.497 1.00 47.88 117 CYS A N 1
ATOM 865 C CA . CYS A 1 117 ? -18.783 -17.676 -4.885 1.00 47.88 117 CYS A CA 1
ATOM 866 C C . CYS A 1 117 ? -19.872 -18.347 -5.736 1.00 47.88 117 CYS A C 1
ATOM 868 O O . CYS A 1 117 ? -19.967 -19.573 -5.800 1.00 47.88 117 CYS A O 1
ATOM 870 N N . HIS A 1 118 ? -20.733 -17.539 -6.346 1.00 52.75 118 HIS A N 1
ATOM 871 C CA . HIS A 1 118 ? -21.688 -17.986 -7.357 1.00 52.75 118 HIS A CA 1
ATOM 872 C C . HIS A 1 118 ? -20.959 -18.194 -8.695 1.00 52.75 118 HIS A C 1
ATOM 874 O O . HIS A 1 118 ? -20.227 -17.295 -9.106 1.00 52.75 118 HIS A O 1
ATOM 880 N N . PRO A 1 119 ? -21.173 -19.306 -9.420 1.00 58.25 119 PRO A N 1
ATOM 881 C CA . PRO A 1 119 ? -20.772 -19.385 -10.812 1.00 58.25 119 PRO A CA 1
ATOM 882 C C . PRO A 1 119 ? -21.880 -18.865 -11.742 1.00 58.25 119 PRO A C 1
ATOM 884 O O . PRO A 1 119 ? -23.070 -19.055 -11.489 1.00 58.25 119 PRO A O 1
ATOM 887 N N . ALA A 1 120 ? -21.416 -18.335 -12.876 1.00 50.38 120 ALA A N 1
ATOM 888 C CA . ALA A 1 120 ? -22.076 -18.235 -14.178 1.00 50.38 120 ALA A CA 1
ATOM 889 C C . ALA A 1 120 ? -23.022 -17.048 -14.451 1.00 50.38 120 ALA A C 1
ATOM 891 O O . ALA A 1 120 ? -24.120 -16.946 -13.911 1.00 50.38 120 ALA A O 1
ATOM 892 N N . ARG A 1 121 ? -22.709 -16.314 -15.526 1.00 52.06 121 ARG A N 1
ATOM 893 C CA . ARG A 1 121 ? -23.330 -16.646 -16.818 1.00 52.06 121 ARG A CA 1
ATOM 894 C C . ARG A 1 121 ? -22.532 -16.127 -18.009 1.00 52.06 121 ARG A C 1
ATOM 896 O O . ARG A 1 121 ? -22.301 -14.937 -18.159 1.00 52.06 121 ARG A O 1
ATOM 903 N N . THR A 1 122 ? -22.188 -17.080 -18.860 1.00 55.88 122 THR A N 1
ATOM 904 C CA . THR A 1 122 ? -21.909 -16.941 -20.283 1.00 55.88 122 THR A CA 1
ATOM 905 C C . THR A 1 122 ? -23.102 -16.301 -20.999 1.00 55.88 122 THR A C 1
ATOM 907 O O . THR A 1 122 ? -24.242 -16.737 -20.793 1.00 55.88 122 THR A O 1
ATOM 910 N N . ALA A 1 123 ? -22.829 -15.327 -21.862 1.00 52.53 123 ALA A N 1
ATOM 911 C CA . ALA A 1 123 ? -23.526 -15.084 -23.124 1.00 52.53 123 ALA A CA 1
ATOM 912 C C . ALA A 1 123 ? -22.573 -14.323 -24.049 1.00 52.53 123 ALA A C 1
ATOM 914 O O . ALA A 1 123 ? -22.015 -13.309 -23.577 1.00 52.53 123 ALA A O 1
#

Sequence (123 aa):
SAFLTTHDLEEVEPILRNCGFVDMSDVAELTEDDIDGLGIELELRRRLVHALGLKQDSFSGGALPPPPPPPPLPAASTSDLLPPPPPPPPPSPRPLQATLPSTTATQTCRIGHGPRCHPARTA

Organism: NCBI:txid156173

InterPro domains:
  IPR001660 Sterile alpha motif domain [PF07647] (2-48)
  IPR013761 Sterile alpha motif/pointed domain superfamily [G3DSA:1.10.150.50] (1-53)
  IPR013761 Sterile alpha motif/pointed domain superfamily [SSF47769] (2-53)

Foldseek 3Di:
DVLCVVLVNPVCQVLCVVVVNPDVVVLLVDDLVNLVVSVDDPVSSVSSCVSSVVPPPVPPPVPPPDPPPPDPDDPDDDPDDDDDDDDDDDDDDDDDPDDDDDDDDDDDDDDDDDDPDDDDDDD

pLDDT: mean 73.93, std 17.14, range [43.09, 93.19]